Protein 4FR9 (pdb70)

InterPro domains:
  IPR021533 Putative beta-lactamase-inhibitor-like, PepSY-like [PF11396] (60-150)

Structure (mmCIF, N/CA/C/O backbone):
data_4FR9
#
_entry.id   4FR9
#
_cell.length_a   35.879
_cell.length_b   36.977
_cell.length_c   115.061
_cell.angle_alpha   90.000
_cell.angle_beta   90.000
_cell.angle_gamma   90.000
#
_symmetry.space_group_name_H-M   'P 21 21 21'
#
loop_
_entity.id
_entity.type
_entity.pdbx_description
1 polymer 'Uncharacterized protein'
2 water water
#
loop_
_atom_site.group_PDB
_atom_site.id
_atom_site.type_symbol
_atom_site.label_atom_id
_atom_site.label_alt_id
_atom_site.label_comp_id
_atom_site.label_asym_id
_atom_site.label_entity_id
_atom_site.label_seq_id
_atom_site.pdbx_PDB_ins_code
_atom_site.Cartn_x
_atom_site.Cartn_y
_atom_site.Cartn_z
_atom_site.occupancy
_atom_site.B_iso_or_equiv
_atom_site.auth_seq_id
_atom_site.auth_comp_id
_atom_site.auth_asym_id
_atom_site.auth_atom_id
_atom_site.pdbx_PDB_model_num
ATOM 1 N N . ASP A 1 4 ? 27.587 21.730 38.240 1.00 48.05 26 ASP A N 1
ATOM 2 C CA . ASP A 1 4 ? 27.267 21.273 39.638 1.00 44.85 26 ASP A CA 1
ATOM 3 C C . ASP A 1 4 ? 28.516 21.098 40.515 1.00 41.51 26 ASP A C 1
ATOM 4 O O . ASP A 1 4 ? 29.674 21.146 40.020 1.00 34.74 26 ASP A O 1
ATOM 6 N N . ASP A 1 5 ? 28.268 20.849 41.810 1.00 42.28 27 ASP A N 1
ATOM 7 C CA . ASP A 1 5 ? 29.355 20.585 42.774 1.00 40.94 27 ASP A CA 1
ATOM 8 C C . ASP A 1 5 ? 30.219 19.408 42.321 1.00 37.76 27 ASP A C 1
ATOM 9 O O . ASP A 1 5 ? 31.424 19.437 42.518 1.00 35.74 27 ASP A O 1
ATOM 11 N N . ASP A 1 6 ? 29.621 18.394 41.690 1.00 36.26 28 ASP A N 1
ATOM 12 C CA . ASP A 1 6 ? 30.375 17.201 41.279 1.00 34.06 28 ASP A CA 1
ATOM 13 C C . ASP A 1 6 ? 31.538 17.464 40.313 1.00 30.89 28 ASP A C 1
ATOM 14 O O . ASP A 1 6 ? 32.504 16.725 40.298 1.00 29.97 28 ASP A O 1
ATOM 19 N N . THR A 1 7 ? 31.464 18.515 39.502 1.00 27.63 29 THR A N 1
ATOM 20 C CA . THR A 1 7 ? 32.578 18.879 38.603 1.00 26.68 29 THR A CA 1
ATOM 21 C C . THR A 1 7 ? 33.268 20.166 39.078 1.00 24.16 29 THR A C 1
ATOM 22 O O . THR A 1 7 ? 34.104 20.733 38.386 1.00 26.06 29 THR A O 1
ATOM 26 N N . GLY A 1 8 ? 32.917 20.635 40.265 1.00 25.27 30 GLY A N 1
ATOM 27 C CA . GLY A 1 8 ? 33.511 21.860 40.801 1.00 26.05 30 GLY A CA 1
ATOM 28 C C . GLY A 1 8 ? 33.091 23.108 40.049 1.00 24.68 30 GLY A C 1
ATOM 29 O O . GLY A 1 8 ? 33.848 24.090 40.012 1.00 25.47 30 GLY A O 1
ATOM 30 N N . TYR A 1 9 ? 31.889 23.089 39.453 1.00 23.68 31 TYR A N 1
ATOM 31 C CA . TYR A 1 9 ? 31.391 24.238 38.700 1.00 23.34 31 TYR A CA 1
ATOM 32 C C . TYR A 1 9 ? 31.427 25.499 39.547 1.00 24.23 31 TYR A C 1
ATOM 33 O O . TYR A 1 9 ? 31.027 25.512 40.708 1.00 25.87 31 TYR A O 1
ATOM 42 N N . LEU A 1 10 ? 31.897 26.571 38.935 1.00 23.79 32 LEU A N 1
ATOM 43 C CA . LEU A 1 10 ? 31.856 27.907 39.533 1.00 25.12 32 LEU A CA 1
ATOM 44 C C . LEU A 1 10 ? 31.052 28.808 38.601 1.00 23.99 32 LEU A C 1
ATOM 45 O O . LEU A 1 10 ? 31.255 28.780 37.391 1.00 24.99 32 LEU A O 1
ATOM 50 N N . PRO A 1 11 ? 30.136 29.623 39.136 1.00 24.66 33 PRO A N 1
ATOM 51 C CA A PRO A 1 11 ? 29.393 30.543 38.262 0.50 24.58 33 PRO A CA 1
ATOM 52 C CA B PRO A 1 11 ? 29.398 30.544 38.257 0.50 24.56 33 PRO A CA 1
ATOM 53 C C . PRO A 1 11 ? 30.311 31.550 37.578 1.00 24.74 33 PRO A C 1
ATOM 54 O O . PRO A 1 11 ? 31.382 31.865 38.092 1.00 25.87 33 PRO A O 1
ATOM 61 N N . PRO A 1 12 ? 29.909 32.032 36.401 1.00 23.96 34 PRO A N 1
ATOM 62 C CA . PRO A 1 12 ? 30.744 32.985 35.711 1.00 24.62 34 PRO A CA 1
ATOM 63 C C . PRO A 1 12 ? 30.845 34.302 36.472 1.00 25.14 34 PRO A C 1
ATOM 64 O O . PRO A 1 12 ? 29.898 34.740 37.113 1.00 25.34 34 PRO A O 1
ATOM 68 N N . SER A 1 13 ? 31.980 34.939 36.305 1.00 24.72 35 SER A N 1
ATOM 69 C CA . SER A 1 13 ? 32.174 36.276 36.822 1.00 24.36 35 SER A CA 1
ATOM 70 C C . SER A 1 13 ? 31.089 37.218 36.300 1.00 24.98 35 SER A C 1
ATOM 71 O O . SER A 1 13 ? 30.509 37.006 35.226 1.00 23.50 35 SER A O 1
ATOM 74 N N . GLN A 1 14 ? 30.859 38.302 37.018 1.00 23.29 36 GLN A N 1
ATOM 75 C CA . GLN A 1 14 ? 29.913 39.295 36.583 1.00 22.54 36 GLN A CA 1
ATOM 76 C C . GLN A 1 14 ? 30.337 39.869 35.219 1.00 21.43 36 GLN A C 1
ATOM 77 O O . GLN A 1 14 ? 29.485 40.182 34.396 1.00 22.00 36 GLN A O 1
ATOM 83 N N . ALA A 1 15 ? 31.638 39.994 34.987 1.00 21.49 37 ALA A N 1
ATOM 84 C CA . ALA A 1 15 ? 32.132 40.516 33.718 1.00 20.57 37 ALA A CA 1
ATOM 85 C C . ALA A 1 15 ? 31.673 39.639 32.531 1.00 20.42 37 ALA A C 1
ATOM 86 O O . ALA A 1 15 ? 31.300 40.169 31.488 1.00 20.83 37 ALA A O 1
ATOM 88 N N . ILE A 1 16 ? 31.720 38.321 32.682 1.00 19.90 38 ILE A N 1
ATOM 89 C CA . ILE A 1 16 ? 31.239 37.443 31.648 1.00 19.48 38 ILE A CA 1
ATOM 90 C C . ILE A 1 16 ? 29.753 37.625 31.442 1.00 18.98 38 ILE A C 1
ATOM 91 O O . ILE A 1 16 ? 29.270 37.687 30.305 1.00 19.93 38 ILE A O 1
ATOM 96 N N . GLN A 1 17 ? 28.990 37.707 32.538 1.00 20.74 39 GLN A N 1
ATOM 97 C CA . GLN A 1 17 ? 27.555 37.918 32.453 1.00 20.41 39 GLN A CA 1
ATOM 98 C C . GLN A 1 17 ? 27.218 39.242 31.765 1.00 19.73 39 GLN A C 1
ATOM 99 O O . GLN A 1 17 ? 26.304 39.302 30.947 1.00 21.43 39 GLN A O 1
ATOM 105 N N . ASP A 1 18 ? 27.962 40.295 32.117 1.00 21.40 40 ASP A N 1
ATOM 106 C CA . ASP A 1 18 ? 27.774 41.602 31.494 1.00 20.96 40 ASP A CA 1
ATOM 107 C C . ASP A 1 18 ? 28.117 41.609 30.004 1.00 21.28 40 ASP A C 1
ATOM 108 O O . ASP A 1 18 ? 27.464 42.302 29.209 1.00 22.31 40 ASP A O 1
ATOM 113 N N . ALA A 1 19 ? 29.122 40.826 29.632 1.00 20.85 41 ALA A N 1
ATOM 114 C CA . ALA A 1 19 ? 29.517 40.708 28.241 1.00 20.42 41 ALA A CA 1
ATOM 115 C C . ALA A 1 19 ? 28.408 40.060 27.425 1.00 20.14 41 ALA A C 1
ATOM 116 O O . ALA A 1 19 ? 28.108 40.504 26.312 1.00 22.44 41 ALA A O 1
ATOM 118 N N . LEU A 1 20 ? 27.756 39.044 27.976 1.00 19.78 42 LEU A N 1
ATOM 119 C CA . LEU A 1 20 ? 26.600 38.445 27.310 1.00 19.87 42 LEU A CA 1
ATOM 120 C C . LEU A 1 20 ? 25.462 39.462 27.124 1.00 22.38 42 LEU A C 1
ATOM 121 O O . LEU A 1 20 ? 24.871 39.555 26.054 1.00 24.85 42 LEU A O 1
ATOM 139 N N . LEU A 1 23 ? 26.198 41.909 24.305 1.00 24.04 45 LEU A N 1
ATOM 140 C CA A LEU A 1 23 ? 26.171 41.273 23.001 0.50 23.36 45 LEU A CA 1
ATOM 141 C CA B LEU A 1 23 ? 26.162 41.357 22.967 0.50 23.87 45 LEU A CA 1
ATOM 142 C C . LEU A 1 23 ? 24.757 40.935 22.571 1.00 22.46 45 LEU A C 1
ATOM 143 O O . LEU A 1 23 ? 24.353 41.144 21.394 1.00 25.81 45 LEU A O 1
ATOM 152 N N . TYR A 1 24 ? 24.012 40.372 23.511 1.00 22.50 46 TYR A N 1
ATOM 153 C CA . TYR A 1 24 ? 22.675 39.890 23.301 1.00 23.41 46 TYR A CA 1
ATOM 154 C C . TYR A 1 24 ? 21.733 40.435 24.388 1.00 24.29 46 TYR A C 1
ATOM 155 O O . TYR A 1 24 ? 21.317 39.713 25.281 1.00 26.87 46 TYR A O 1
ATOM 164 N N . PRO A 1 25 ? 21.317 41.698 24.227 1.00 26.89 47 PRO A N 1
ATOM 165 C CA . PRO A 1 25 ? 20.421 42.308 25.229 1.00 29.81 47 PRO A CA 1
ATOM 166 C C . PRO A 1 25 ? 19.070 41.593 25.345 1.00 31.17 47 PRO A C 1
ATOM 167 O O . PRO A 1 25 ? 18.394 41.687 26.397 1.00 36.12 47 PRO A O 1
ATOM 171 N N . ASN A 1 26 ? 18.613 40.924 24.299 1.00 33.42 48 ASN A N 1
ATOM 172 C CA A 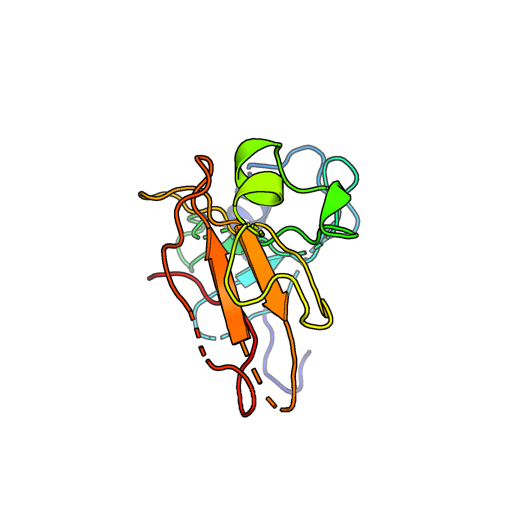ASN A 1 26 ? 17.330 40.229 24.329 0.50 36.27 48 ASN A CA 1
ATOM 173 C CA B ASN A 1 26 ? 17.318 40.247 24.402 0.50 36.89 48 ASN A CA 1
ATOM 174 C C . ASN A 1 26 ? 17.408 38.797 24.908 1.00 36.46 48 ASN A C 1
ATOM 175 O O . ASN A 1 26 ? 16.400 38.106 25.010 1.00 37.63 48 ASN A O 1
ATOM 184 N N . ALA A 1 27 ? 18.613 38.334 25.269 1.00 33.44 49 ALA A N 1
ATOM 185 C CA . ALA A 1 27 ? 18.777 36.961 25.766 1.00 31.22 49 ALA A CA 1
ATOM 186 C C . ALA A 1 27 ? 18.000 36.710 27.048 1.00 31.50 49 ALA A C 1
ATOM 187 O O . 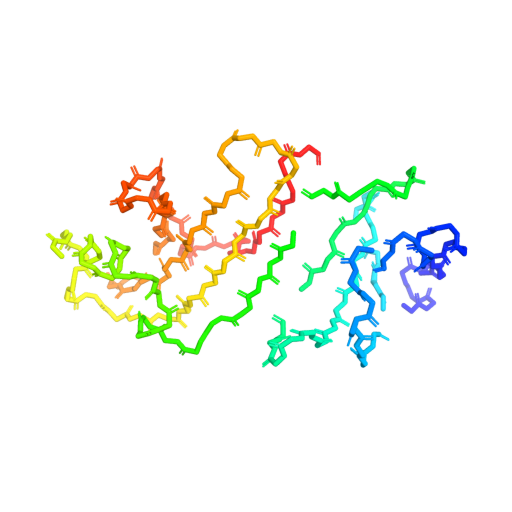ALA A 1 27 ? 18.078 37.497 28.013 1.00 34.17 49 ALA A O 1
ATOM 189 N N . THR A 1 28 ? 17.262 35.611 27.032 1.00 30.32 50 TH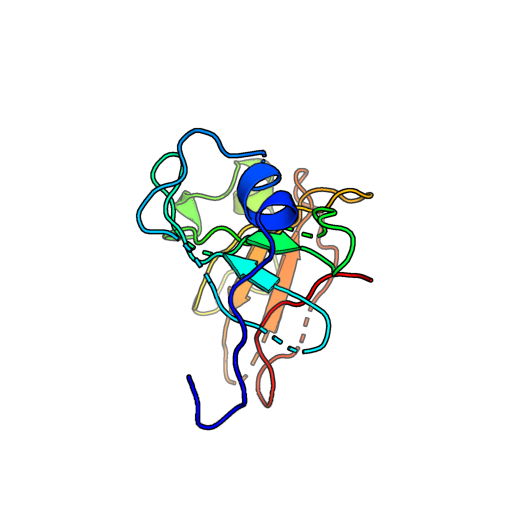R A N 1
ATOM 190 C CA . THR A 1 28 ? 16.488 35.143 28.174 1.00 32.62 50 THR A CA 1
ATOM 191 C C . THR A 1 28 ? 16.732 33.643 28.402 1.00 30.73 50 THR A C 1
ATOM 192 O O . THR A 1 28 ? 17.423 32.972 27.593 1.00 31.08 50 THR A O 1
ATOM 196 N N . ALA A 1 29 ? 16.174 33.107 29.484 1.00 30.15 51 ALA A N 1
ATOM 197 C CA . ALA A 1 29 ? 16.328 31.714 29.869 1.00 29.14 51 ALA A CA 1
ATOM 198 C C . ALA A 1 29 ? 17.800 31.305 29.946 1.00 28.36 51 ALA A C 1
ATOM 199 O O . ALA A 1 29 ? 18.184 30.186 29.577 1.00 30.30 51 ALA A O 1
ATOM 201 N N . ILE A 1 30 ? 18.619 32.206 30.480 1.00 27.01 52 ILE A N 1
ATOM 202 C CA . ILE A 1 30 ? 20.062 32.003 30.471 1.00 26.18 52 ILE A CA 1
ATOM 203 C C . ILE A 1 30 ? 20.499 30.986 31.504 1.00 27.44 52 ILE A C 1
ATOM 204 O O . ILE A 1 30 ? 20.178 31.126 32.710 1.00 30.13 52 ILE A O 1
ATOM 215 N N . TRP A 1 32 ? 24.234 28.869 32.461 1.00 22.26 54 TRP A N 1
ATOM 216 C CA . TRP A 1 32 ? 25.650 28.826 32.242 1.00 21.43 54 TRP A CA 1
ATOM 217 C C . TRP A 1 32 ? 26.254 27.472 32.556 1.00 21.26 54 TRP A C 1
ATOM 218 O O . TRP A 1 32 ? 25.800 26.756 33.460 1.00 24.04 54 TRP A O 1
ATOM 229 N N . GLU A 1 33 ? 27.297 27.130 31.809 1.00 20.75 55 GLU A N 1
ATOM 230 C CA A GLU A 1 33 ? 28.065 25.940 32.075 0.50 21.41 55 GLU A CA 1
ATOM 231 C CA B GLU A 1 33 ? 28.056 25.882 31.911 0.50 23.05 55 GLU A CA 1
ATOM 232 C C . GLU A 1 33 ? 29.516 26.232 31.742 1.00 18.87 55 GL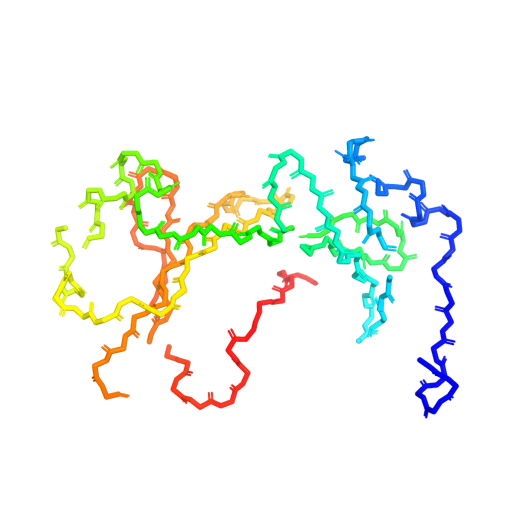U A C 1
ATOM 233 O O . GLU A 1 33 ? 29.818 27.106 30.920 1.00 21.88 55 GLU A O 1
ATOM 244 N N . GLN A 1 34 ? 30.436 25.525 32.388 1.00 19.72 56 GLN A N 1
ATOM 245 C CA . GLN A 1 34 ? 31.845 25.517 32.039 1.00 18.74 56 GLN A CA 1
ATOM 246 C C . GLN A 1 34 ? 32.120 24.368 31.097 1.00 18.40 56 GLN A C 1
ATOM 247 O O . GLN A 1 34 ? 31.584 23.258 31.268 1.00 20.13 56 GLN A O 1
ATOM 264 N N . GLY A 1 36 ? 35.824 23.113 29.440 1.00 19.34 58 GLY A N 1
ATOM 265 C CA . GLY A 1 36 ? 37.230 23.404 29.256 1.00 20.10 58 GLY A CA 1
ATOM 266 C C . GLY A 1 36 ? 37.545 24.770 29.834 1.00 19.29 58 GLY A C 1
ATOM 267 O O . GLY A 1 36 ? 37.122 25.110 30.935 1.00 19.80 58 GLY A O 1
ATOM 268 N N . VAL A 1 37 ? 38.225 25.578 29.048 1.00 18.22 59 VAL A N 1
ATOM 269 C CA . VAL A 1 37 ? 38.578 26.921 29.437 1.00 18.65 59 VAL A CA 1
ATOM 270 C C . VAL A 1 37 ? 37.495 27.976 29.162 1.00 18.73 59 VAL A C 1
ATOM 271 O O . VAL A 1 37 ? 37.728 29.161 29.364 1.00 19.88 59 VAL A O 1
ATOM 275 N N . TYR A 1 38 ? 36.330 27.546 28.712 1.00 17.16 60 TYR A N 1
ATOM 276 C CA . TYR A 1 38 ? 35.240 28.437 28.304 1.00 17.03 60 TYR A CA 1
ATOM 277 C C . TYR A 1 38 ? 34.058 28.449 29.297 1.00 16.60 60 TYR A C 1
ATOM 278 O O . TYR A 1 38 ? 33.875 27.508 30.080 1.00 18.46 60 TYR A O 1
ATOM 287 N N . TYR A 1 39 ? 33.263 29.510 29.225 1.00 17.54 61 TYR A N 1
ATOM 288 C CA . TYR A 1 39 ? 31.938 29.563 29.775 1.00 18.92 61 TYR A CA 1
ATOM 289 C C . TYR A 1 39 ? 30.971 29.648 28.617 1.00 17.27 61 TYR A C 1
ATOM 290 O O . TYR A 1 39 ? 31.223 30.383 27.642 1.00 19.49 61 TYR A O 1
ATOM 299 N N . VAL A 1 40 ? 29.879 28.907 28.700 1.00 18.10 62 VAL A N 1
ATOM 300 C CA . VAL A 1 40 ? 28.898 28.842 27.654 1.00 18.21 62 VAL A CA 1
ATOM 301 C C . VAL A 1 40 ? 27.546 29.183 28.234 1.00 17.84 62 VAL A C 1
ATOM 302 O O . VAL A 1 40 ? 27.105 28.563 29.221 1.00 20.32 62 VAL A O 1
ATOM 306 N N . ALA A 1 41 ? 26.879 30.171 27.646 1.00 18.60 63 ALA A N 1
ATOM 307 C CA . ALA A 1 41 ? 25.511 30.536 28.005 1.00 19.35 63 ALA A CA 1
ATOM 308 C C . ALA A 1 41 ? 24.535 29.879 27.022 1.00 19.37 63 ALA A C 1
ATOM 309 O O . ALA A 1 41 ? 24.567 30.141 25.824 1.00 20.92 63 ALA A O 1
ATOM 311 N N . ASP A 1 42 ? 23.691 28.997 27.528 1.00 21.30 64 ASP A N 1
ATOM 312 C CA . ASP A 1 42 ? 22.590 28.415 26.798 1.00 22.77 64 ASP A CA 1
ATOM 313 C C . ASP A 1 42 ? 21.404 29.346 27.037 1.00 23.73 64 ASP A C 1
ATOM 314 O O . ASP A 1 42 ? 21.011 29.573 28.195 1.00 26.58 64 ASP A O 1
ATOM 319 N N . CYS A 1 43 ? 20.850 29.921 25.992 1.00 23.07 65 CYS A N 1
ATOM 320 C CA . CYS A 1 43 ? 19.827 30.925 26.118 1.00 24.50 65 CYS A CA 1
ATOM 321 C C . CYS A 1 43 ? 18.900 30.948 24.910 1.00 25.91 65 CYS A C 1
ATOM 322 O O . CYS A 1 43 ? 19.112 30.199 23.951 1.00 25.98 65 CYS A O 1
ATOM 325 N N . GLN A 1 44 ? 17.872 31.789 24.980 1.00 26.82 66 GLN A N 1
ATOM 326 C CA . GLN A 1 44 ? 17.007 32.124 23.843 1.00 29.47 66 GLN A CA 1
ATOM 327 C C . GLN A 1 44 ? 17.243 33.580 23.561 1.00 29.39 66 GLN A C 1
ATOM 328 O O . GLN A 1 44 ? 17.365 34.390 24.484 1.00 31.48 66 GLN A O 1
ATOM 331 N N . ALA A 1 45 ? 17.305 33.930 22.284 1.00 29.01 67 ALA A N 1
ATOM 332 C CA . ALA A 1 45 ? 17.451 35.311 21.881 1.00 33.09 67 ALA A CA 1
ATOM 333 C C . ALA A 1 45 ? 16.954 35.447 20.455 1.00 36.24 67 ALA A C 1
ATOM 334 O O . ALA A 1 45 ? 17.228 34.585 19.602 1.00 34.48 67 ALA A O 1
ATOM 336 N N . ASP A 1 46 ? 16.157 36.488 20.234 1.00 41.97 68 ASP A N 1
ATOM 337 C CA . ASP A 1 46 ? 15.649 36.856 18.922 1.00 44.55 68 ASP A CA 1
ATOM 338 C C . ASP A 1 46 ? 14.868 35.697 18.293 1.00 43.27 68 ASP A C 1
ATOM 339 O O . ASP A 1 46 ? 14.923 35.477 17.076 1.00 47.26 68 ASP A O 1
ATOM 344 N N . GLY A 1 47 ? 14.145 34.962 19.143 1.00 40.22 69 GLY A N 1
ATOM 345 C CA . GLY A 1 47 ? 13.305 33.848 18.738 1.00 40.05 69 GLY A CA 1
ATOM 346 C C . GLY A 1 47 ? 14.000 32.511 18.543 1.00 38.23 69 GLY A C 1
ATOM 347 O O . GLY A 1 47 ? 13.363 31.524 18.174 1.00 40.44 69 GLY A O 1
ATOM 348 N N . ARG A 1 48 ? 15.302 32.455 18.831 1.00 34.07 70 ARG A N 1
ATOM 349 C CA . ARG A 1 48 ? 16.078 31.244 18.564 1.00 29.88 70 ARG A CA 1
ATOM 350 C C . ARG A 1 48 ? 16.860 30.749 19.784 1.00 26.24 70 ARG A C 1
ATOM 351 O O . ARG A 1 48 ? 17.303 31.552 20.619 1.00 28.01 70 ARG A O 1
ATOM 359 N N . GLU A 1 49 ? 17.034 29.436 19.862 1.00 24.29 71 GLU A N 1
ATOM 360 C CA . GLU A 1 49 ? 17.913 28.800 20.845 1.00 23.49 71 GLU A CA 1
ATOM 361 C C . GLU A 1 49 ? 19.373 29.034 20.448 1.00 21.19 71 GLU A C 1
ATOM 362 O O . GLU A 1 49 ? 19.772 28.737 19.323 1.00 21.76 71 GLU A O 1
ATOM 379 N N . GLU A 1 51 ? 23.744 29.044 21.935 1.00 17.96 73 GLU A N 1
ATOM 380 C CA . GLU A 1 51 ? 24.833 28.754 22.852 1.00 18.14 73 GLU A CA 1
ATOM 381 C C . GLU A 1 51 ? 25.918 29.777 22.550 1.00 17.20 73 GLU A C 1
ATOM 382 O O . GLU A 1 51 ? 26.411 29.878 21.419 1.00 18.01 73 GLU A O 1
ATOM 388 N N . VAL A 1 52 ? 26.273 30.566 23.560 1.00 17.15 74 VAL A N 1
ATOM 389 C CA . VAL A 1 52 ? 27.164 31.704 23.423 1.00 16.53 74 VAL A CA 1
ATOM 390 C C . VAL A 1 52 ? 28.421 31.468 24.247 1.00 16.28 74 VAL A C 1
ATOM 391 O O . VAL A 1 52 ? 28.334 31.264 25.467 1.00 17.54 74 VAL A O 1
ATOM 395 N N . TRP A 1 53 ? 29.574 31.472 23.594 1.00 16.08 75 TRP A N 1
ATOM 396 C CA . TRP A 1 53 ? 30.834 31.045 24.193 1.00 15.89 75 TRP A CA 1
ATOM 397 C C . TRP A 1 53 ? 31.741 32.236 24.508 1.00 15.84 75 TRP A C 1
ATOM 398 O O . TRP A 1 53 ? 31.960 33.095 23.660 1.00 16.35 75 TRP A O 1
ATOM 409 N N . PHE A 1 54 ? 32.320 32.213 25.710 1.00 16.44 76 PHE A N 1
ATOM 410 C CA . PHE A 1 54 ? 33.251 33.218 26.208 1.00 17.19 76 PHE A CA 1
ATOM 411 C C . PHE A 1 54 ? 34.480 32.566 26.760 1.00 17.16 76 PHE A C 1
ATOM 412 O O . PHE A 1 54 ? 34.417 31.478 27.326 1.00 18.33 76 PHE A O 1
ATOM 420 N N . ASP A 1 55 ? 35.603 33.269 26.640 1.00 17.62 77 ASP A N 1
ATOM 421 C CA . ASP A 1 55 ? 36.800 32.870 27.353 1.00 18.17 77 ASP A CA 1
ATOM 422 C C . ASP A 1 55 ? 36.874 33.501 28.736 1.00 18.24 77 ASP A C 1
ATOM 423 O O . ASP A 1 55 ? 35.963 34.251 29.142 1.00 19.29 77 ASP A O 1
ATOM 428 N N . ALA A 1 56 ? 37.951 33.188 29.455 1.00 20.28 78 ALA A N 1
ATOM 429 C CA . ALA A 1 56 ? 38.108 33.668 30.811 1.00 21.76 78 ALA A CA 1
ATOM 430 C C . ALA A 1 56 ? 38.305 35.168 30.908 1.00 22.12 78 ALA A C 1
ATOM 431 O O . ALA A 1 56 ? 38.149 35.758 31.999 1.00 24.97 78 ALA A O 1
ATOM 433 N N . ASN A 1 57 ? 38.661 35.804 29.806 1.00 20.75 79 ASN A N 1
ATOM 434 C CA . ASN A 1 57 ? 38.775 37.267 29.746 1.00 19.61 79 ASN A CA 1
ATOM 435 C C . ASN A 1 57 ? 37.423 37.925 29.397 1.00 18.43 79 ASN A C 1
ATOM 436 O O . ASN A 1 57 ? 37.386 39.102 29.077 1.00 18.61 79 ASN A O 1
ATOM 441 N N . ALA A 1 58 ? 36.320 37.158 29.395 1.00 17.91 80 ALA A N 1
ATOM 442 C CA . ALA A 1 58 ? 34.984 37.652 29.073 1.00 17.90 80 ALA A CA 1
ATOM 443 C C . ALA A 1 58 ? 34.899 38.114 27.616 1.00 17.31 80 ALA A C 1
ATOM 444 O O . ALA A 1 58 ? 34.039 38.904 27.292 1.00 18.39 80 ALA A O 1
ATOM 446 N N . ASN A 1 59 ? 35.705 37.514 26.738 1.00 16.95 81 ASN A N 1
ATOM 447 C CA . ASN A 1 59 ? 35.669 37.821 25.328 1.00 17.36 81 ASN A CA 1
ATOM 448 C C . ASN A 1 59 ? 34.865 36.776 24.578 1.00 16.46 81 ASN A C 1
ATOM 449 O O . ASN A 1 59 ? 35.020 35.588 24.796 1.00 17.51 81 ASN A O 1
ATOM 454 N N . TRP A 1 60 ? 34.001 37.267 23.718 1.00 16.86 82 TRP A N 1
ATOM 455 C CA . TRP A 1 60 ? 33.100 36.439 22.935 1.00 16.23 82 TRP A CA 1
ATOM 456 C C . TRP A 1 60 ? 33.873 35.704 21.851 1.00 16.01 82 TRP A C 1
ATOM 457 O O . TRP A 1 60 ? 34.633 36.325 21.086 1.00 17.32 82 TRP A O 1
ATOM 468 N N . LEU A 1 61 ? 33.665 34.378 21.760 1.00 15.51 83 LEU A N 1
ATOM 469 C CA . LEU A 1 61 ? 34.358 33.584 20.785 1.00 15.05 83 LEU A CA 1
ATOM 470 C C . LEU A 1 61 ? 33.463 32.908 19.753 1.00 15.32 83 LEU A C 1
ATOM 471 O O . LEU A 1 61 ? 33.958 32.563 18.682 1.00 16.06 83 LEU A O 1
ATOM 484 N N . THR A 1 63 ? 28.961 32.018 18.680 1.00 15.42 85 THR A N 1
ATOM 485 C CA . THR A 1 63 ? 27.566 31.724 18.961 1.00 15.71 85 THR A CA 1
ATOM 486 C C . THR A 1 63 ? 27.102 30.638 18.016 1.00 15.65 85 THR A C 1
ATOM 487 O O . THR A 1 63 ? 27.278 30.785 16.795 1.00 16.45 85 THR A O 1
ATOM 491 N N . GLU A 1 64 ? 26.457 29.612 18.546 1.00 16.26 86 GLU A N 1
ATOM 492 C CA . GLU A 1 64 ? 25.745 28.627 17.757 1.00 16.08 86 GLU A CA 1
ATOM 493 C C . GLU A 1 64 ? 24.253 28.855 17.930 1.00 16.85 86 GLU A C 1
ATOM 494 O O . GLU A 1 64 ? 23.762 28.890 19.059 1.00 19.31 86 GLU A O 1
ATOM 500 N N . THR A 1 65 ? 23.550 29.003 16.798 1.00 16.99 87 THR A N 1
ATOM 501 C CA . THR A 1 65 ? 22.105 29.200 16.780 1.00 17.73 87 THR A CA 1
ATOM 502 C C . THR A 1 65 ? 21.438 28.005 16.133 1.00 17.75 87 THR A C 1
ATOM 503 O O . THR A 1 65 ? 21.801 27.622 15.013 1.00 18.76 87 THR A O 1
ATOM 507 N N . GLU A 1 66 ? 20.449 27.433 16.803 1.00 18.53 88 GLU A N 1
ATOM 508 C CA A GLU A 1 66 ? 19.697 26.345 16.238 0.50 19.28 88 GLU A CA 1
ATOM 509 C CA B GLU A 1 66 ? 19.656 26.342 16.241 0.50 19.88 88 GLU A CA 1
ATOM 510 C C . GLU A 1 66 ? 18.665 26.858 15.212 1.00 20.26 88 GLU A C 1
ATOM 511 O O . GLU A 1 66 ? 17.925 27.790 15.489 1.00 22.02 88 GLU A O 1
ATOM 522 N N . LEU A 1 67 ? 18.669 26.260 14.021 1.00 19.46 89 LEU A N 1
ATOM 523 C CA . LEU A 1 67 ? 17.672 26.554 12.987 1.00 21.46 89 LEU A CA 1
ATOM 524 C C . LEU A 1 67 ? 16.746 25.326 12.866 1.00 24.09 89 LEU A C 1
ATOM 525 O O . LEU A 1 67 ? 17.082 24.229 13.247 1.00 28.06 89 LEU A O 1
ATOM 530 N N . ASN A 1 68 ? 15.541 25.525 12.380 1.00 28.94 90 ASN A N 1
ATOM 531 C CA . ASN A 1 68 ? 14.533 24.410 12.478 1.00 31.44 90 ASN A CA 1
ATOM 532 C C . ASN A 1 68 ? 14.691 23.414 11.294 1.00 27.84 90 ASN A C 1
ATOM 533 O O . ASN A 1 68 ? 14.390 22.213 11.380 1.00 29.88 90 ASN A O 1
ATOM 538 N N . SER A 1 69 ? 15.241 23.904 10.189 1.00 24.99 91 SER A N 1
ATOM 539 C CA . SER A 1 69 ? 15.182 23.165 8.920 1.00 21.73 91 SER A CA 1
ATOM 540 C C . SER A 1 69 ? 16.001 23.915 7.899 1.00 18.92 91 SER A C 1
ATOM 541 O O . SER A 1 69 ? 16.355 25.073 8.109 1.00 18.30 91 SER A O 1
ATOM 544 N N . ILE A 1 70 ? 16.245 23.257 6.772 1.00 18.25 92 ILE A N 1
ATOM 545 C CA . ILE A 1 70 ? 16.921 23.925 5.658 1.00 18.00 92 ILE A CA 1
ATOM 546 C C . ILE A 1 70 ? 16.161 25.140 5.150 1.00 16.59 92 ILE A C 1
ATOM 547 O O . ILE A 1 70 ? 16.766 26.019 4.540 1.00 16.85 92 ILE A O 1
ATOM 552 N N . ASN A 1 71 ? 14.835 25.207 5.363 1.00 16.78 93 ASN A N 1
ATOM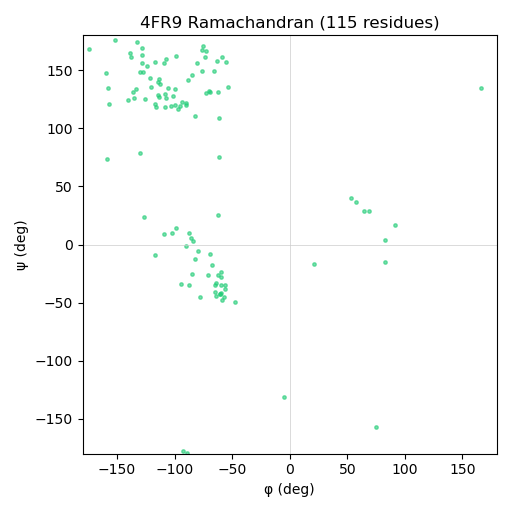 553 C CA . ASN A 1 71 ? 14.114 26.369 4.923 1.00 17.69 93 ASN A CA 1
ATOM 554 C C . ASN A 1 71 ? 14.427 27.620 5.712 1.00 17.95 93 ASN A C 1
ATOM 555 O O . ASN A 1 71 ? 14.027 28.700 5.339 1.00 19.61 93 ASN A O 1
ATOM 560 N N . ASN A 1 72 ? 15.177 27.492 6.809 1.00 17.48 94 ASN A N 1
ATOM 561 C CA . ASN A 1 72 ? 15.648 28.662 7.544 1.00 18.99 94 ASN A CA 1
ATOM 562 C C . ASN A 1 72 ? 16.998 29.170 7.067 1.00 17.82 94 ASN A C 1
ATOM 563 O O . ASN A 1 72 ? 17.498 30.147 7.603 1.00 20.70 94 ASN A O 1
ATOM 568 N N . LEU A 1 73 ? 17.597 28.497 6.084 1.00 16.87 95 LEU A N 1
ATOM 569 C CA . LEU A 1 73 ? 18.859 28.952 5.502 1.00 17.00 95 LEU A CA 1
ATOM 570 C C . LEU A 1 73 ? 18.590 30.119 4.573 1.00 16.56 95 LEU A C 1
ATOM 571 O O . LEU A 1 73 ? 17.533 30.174 3.930 1.00 18.37 95 LEU A O 1
ATOM 576 N N . PRO A 1 74 ? 19.558 31.039 4.438 1.00 17.12 96 PRO A N 1
ATOM 577 C CA . PRO A 1 74 ? 19.406 32.119 3.450 1.00 17.95 96 PRO A CA 1
ATOM 578 C C . PRO A 1 74 ? 19.346 31.532 2.037 1.00 16.34 96 PRO A C 1
ATOM 579 O O . PRO A 1 74 ? 19.876 30.436 1.785 1.00 15.90 96 PRO A O 1
ATOM 583 N N . PRO A 1 75 ? 18.768 32.276 1.101 1.00 15.44 97 PRO A N 1
ATOM 584 C CA . PRO A 1 75 ? 18.608 31.786 -0.264 1.00 15.83 97 PRO A CA 1
ATOM 585 C C . PRO A 1 75 ? 19.868 31.159 -0.903 1.00 15.27 97 PRO A C 1
ATOM 586 O O . PRO A 1 75 ? 19.800 30.087 -1.474 1.00 15.26 97 PRO A O 1
ATOM 590 N N . ALA A 1 76 ? 21.006 31.854 -0.819 1.00 15.63 98 ALA A N 1
ATOM 591 C CA . ALA A 1 76 ? 22.196 31.333 -1.479 1.00 15.70 98 ALA A CA 1
ATOM 592 C C . ALA A 1 76 ? 22.638 30.009 -0.880 1.00 14.54 98 ALA A C 1
ATOM 593 O O . ALA A 1 76 ? 23.233 29.165 -1.567 1.00 15.64 98 ALA A O 1
ATOM 595 N N . VAL A 1 77 ? 22.423 29.836 0.420 1.00 15.43 99 VAL A N 1
ATOM 596 C CA . VAL A 1 77 ? 22.855 28.638 1.133 1.00 15.12 99 VAL A CA 1
ATOM 597 C C . VAL A 1 77 ? 21.900 27.490 0.847 1.00 14.37 99 VAL A C 1
ATOM 598 O O . VAL A 1 77 ? 22.324 26.369 0.590 1.00 15.16 99 VAL A O 1
ATOM 602 N N . LEU A 1 78 ? 20.588 27.759 0.910 1.00 14.69 100 LEU A N 1
ATOM 603 C CA . LEU A 1 78 ? 19.620 26.714 0.555 1.00 14.70 100 LEU A CA 1
ATOM 604 C C . LEU A 1 78 ? 19.873 26.220 -0.873 1.00 14.30 100 LEU A C 1
ATOM 605 O O . LEU A 1 78 ? 19.878 25.021 -1.119 1.00 15.32 100 LEU A O 1
ATOM 610 N N . THR A 1 79 ? 20.086 27.153 -1.798 1.00 14.61 101 THR A N 1
ATOM 611 C CA . THR A 1 79 ? 20.364 26.797 -3.184 1.00 15.93 101 THR A CA 1
ATOM 612 C C . THR A 1 79 ? 21.613 25.919 -3.266 1.00 16.06 101 THR A C 1
ATOM 613 O O . THR A 1 79 ? 21.585 24.880 -3.917 1.00 16.48 101 THR A O 1
ATOM 617 N N . ALA A 1 80 ? 22.677 26.328 -2.589 1.00 15.50 102 ALA A N 1
ATOM 618 C CA . ALA A 1 80 ? 23.917 25.550 -2.632 1.00 15.92 102 ALA A CA 1
ATOM 619 C C . ALA A 1 80 ? 23.701 24.139 -2.098 1.00 15.64 102 ALA A C 1
ATOM 620 O O . ALA A 1 80 ? 24.210 23.158 -2.634 1.00 17.02 102 ALA A O 1
ATOM 622 N N . PHE A 1 81 ? 22.956 24.003 -1.006 1.00 15.08 103 PHE A N 1
ATOM 623 C CA . PHE A 1 81 ? 22.706 22.670 -0.454 1.00 15.33 103 PHE A CA 1
ATOM 624 C C . PHE A 1 81 ? 21.936 21.833 -1.464 1.00 15.70 103 PHE A C 1
ATOM 625 O O . PHE A 1 81 ? 22.267 20.671 -1.713 1.00 16.67 103 PHE A O 1
ATOM 646 N N . GLU A 1 83 ? 21.792 22.042 -4.632 1.00 18.41 105 GLU A N 1
ATOM 647 C CA . GLU A 1 83 ? 22.635 21.741 -5.806 1.00 19.66 105 GLU A CA 1
ATOM 648 C C . GLU A 1 83 ? 23.722 20.706 -5.490 1.00 21.81 105 GLU A C 1
ATOM 649 O O . GLU A 1 83 ? 24.372 20.197 -6.415 1.00 26.43 105 GLU A O 1
ATOM 655 N N . SER A 1 84 ? 24.002 20.469 -4.218 1.00 20.20 106 SER A N 1
ATOM 656 C CA . SER A 1 84 ? 25.161 19.684 -3.789 1.00 21.45 106 SER A CA 1
ATOM 657 C C . SER A 1 84 ? 24.950 18.200 -3.983 1.00 21.79 106 SER A C 1
ATOM 658 O O . SER A 1 84 ? 23.834 17.718 -4.176 1.00 22.48 106 SER A O 1
ATOM 661 N N . SER A 1 85 ? 26.060 17.453 -3.863 1.00 25.42 107 SER A N 1
ATOM 662 C CA A SER A 1 85 ? 26.086 15.992 -3.903 0.50 26.24 107 SER A CA 1
ATOM 663 C CA B SER A 1 85 ? 25.946 16.005 -3.987 0.50 25.94 107 SER A CA 1
ATOM 664 C C . SER A 1 85 ? 25.311 15.356 -2.755 1.00 25.58 107 SER A C 1
ATOM 665 O O . SER A 1 85 ? 25.048 14.154 -2.762 1.00 28.56 107 SER A O 1
ATOM 670 N N . TYR A 1 86 ? 24.986 16.156 -1.729 1.00 22.08 108 TYR A N 1
ATOM 671 C CA . TYR A 1 86 ? 24.320 15.673 -0.528 1.00 21.30 108 TYR A CA 1
ATOM 672 C C . TYR A 1 86 ? 22.814 16.005 -0.501 1.00 20.98 108 TYR A C 1
ATOM 673 O O . TYR A 1 86 ? 22.117 15.797 0.492 1.00 20.84 108 TYR A O 1
ATOM 682 N N . ASN A 1 87 ? 22.296 16.484 -1.628 1.00 21.98 109 ASN A N 1
ATOM 683 C CA A ASN A 1 87 ? 20.948 17.032 -1.675 0.50 22.40 109 ASN A CA 1
ATOM 684 C CA B ASN A 1 87 ? 20.955 17.026 -1.689 0.50 21.49 109 ASN A CA 1
ATOM 685 C C . ASN A 1 87 ? 19.856 16.007 -1.384 1.00 23.77 109 ASN A C 1
ATOM 686 O O . ASN A 1 87 ? 18.772 16.388 -0.953 1.00 26.00 109 ASN A O 1
ATOM 695 N N . ASN A 1 88 ? 20.194 14.722 -1.585 1.00 24.16 110 ASN A N 1
ATOM 696 C CA A ASN A 1 88 ? 19.385 13.521 -1.378 0.50 27.26 110 ASN A CA 1
ATOM 697 C CA B ASN A 1 88 ? 19.202 13.675 -1.255 0.50 25.45 110 ASN A CA 1
ATOM 698 C C . ASN A 1 88 ? 19.479 12.904 0.027 1.00 26.06 110 ASN A C 1
ATOM 699 O O . ASN A 1 88 ? 18.772 11.939 0.359 1.00 30.49 110 ASN A O 1
ATOM 708 N N . TRP A 1 89 ? 20.408 13.408 0.840 1.00 24.87 111 TRP A N 1
ATOM 709 C CA . TRP A 1 89 ? 20.662 12.835 2.140 1.00 24.33 111 TRP A CA 1
ATOM 710 C C . TRP A 1 89 ? 19.631 13.316 3.150 1.00 24.59 111 TRP A C 1
ATOM 711 O O . TRP A 1 89 ? 19.056 14.391 3.017 1.00 27.92 111 TRP A O 1
ATOM 722 N N . VAL A 1 90 ? 19.421 12.545 4.203 1.00 25.49 112 VAL A N 1
ATOM 723 C CA . VAL A 1 90 ? 18.566 12.950 5.279 1.00 25.78 112 VAL A CA 1
ATOM 724 C C . VAL A 1 90 ? 19.244 14.092 6.072 1.00 23.22 112 VAL A C 1
ATOM 725 O O . VAL A 1 90 ? 20.383 13.971 6.472 1.00 24.43 112 VAL A O 1
ATOM 729 N N . VAL A 1 91 ? 18.490 15.147 6.333 1.00 22.21 113 VAL A N 1
ATOM 730 C CA . VAL A 1 91 ? 18.979 16.254 7.146 1.00 21.40 113 VAL A CA 1
ATOM 731 C C . VAL A 1 91 ? 18.643 15.988 8.608 1.00 22.24 113 VAL A C 1
ATOM 732 O O . VAL A 1 91 ? 17.456 15.844 8.993 1.00 25.90 113 VAL A O 1
ATOM 736 N N . ASP A 1 92 ? 19.690 15.957 9.426 1.00 21.02 114 ASP A N 1
ATOM 737 C CA . ASP A 1 92 ? 19.570 15.767 10.851 1.00 22.97 114 ASP A CA 1
ATOM 738 C C . ASP A 1 92 ? 19.525 17.040 11.673 1.00 23.29 114 ASP A C 1
ATOM 739 O O . ASP A 1 92 ? 18.893 17.073 12.723 1.00 25.44 114 ASP A O 1
ATOM 744 N N . ASP A 1 93 ? 20.240 18.083 11.253 1.00 20.79 115 ASP A N 1
ATOM 745 C CA A ASP A 1 93 ? 20.207 19.345 11.966 0.50 21.03 115 ASP A CA 1
ATOM 746 C CA B ASP A 1 93 ? 20.406 19.292 12.054 0.50 19.67 115 ASP A CA 1
ATOM 747 C C . ASP A 1 93 ? 20.741 20.447 11.079 1.00 17.67 115 ASP A C 1
ATOM 748 O O . ASP A 1 93 ? 21.398 20.204 10.064 1.00 18.42 115 ASP A O 1
ATOM 757 N N . VAL A 1 94 ? 20.386 21.663 11.460 1.00 17.67 116 VAL A N 1
ATOM 758 C CA . VAL A 1 94 ? 20.793 22.880 10.777 1.00 16.50 116 VAL A CA 1
ATOM 759 C C . VAL A 1 94 ? 21.097 23.930 11.825 1.00 16.33 116 VAL A C 1
ATOM 760 O O . VAL A 1 94 ? 20.233 24.212 12.655 1.00 18.00 116 VAL A O 1
ATOM 764 N N . VAL A 1 95 ? 22.296 24.496 11.795 1.00 15.95 117 VAL A N 1
ATOM 765 C CA . VAL A 1 95 ? 22.691 25.528 12.755 1.00 16.47 117 VAL A CA 1
ATOM 766 C C . VAL A 1 95 ? 23.456 26.627 12.049 1.00 15.83 117 VAL A C 1
ATOM 767 O O . VAL A 1 95 ? 23.963 26.436 10.940 1.00 16.67 117 VAL A O 1
ATOM 771 N N . ILE A 1 96 ? 23.597 27.753 12.733 1.00 15.94 118 ILE A N 1
ATOM 772 C CA A ILE A 1 96 ? 24.481 28.838 12.356 0.50 14.48 118 ILE A CA 1
ATOM 773 C CA B ILE A 1 96 ? 24.494 28.803 12.315 0.50 16.86 118 ILE A CA 1
ATOM 774 C C . ILE A 1 96 ? 25.601 28.945 13.381 1.00 15.83 118 ILE A C 1
ATOM 775 O O . ILE A 1 96 ? 25.327 28.876 14.587 1.00 17.89 118 ILE A O 1
ATOM 784 N N . LEU A 1 97 ? 26.851 29.085 12.929 1.00 14.95 119 LEU A N 1
ATOM 785 C CA . LEU A 1 97 ? 27.992 29.397 13.765 1.00 15.01 119 LEU A CA 1
ATOM 786 C C . LEU A 1 97 ? 28.493 30.762 13.390 1.00 15.25 119 LEU A C 1
ATOM 787 O O . LEU A 1 97 ? 28.734 31.043 12.225 1.00 16.15 119 LEU A O 1
ATOM 792 N N . GLU A 1 98 ? 28.623 31.643 14.389 1.00 15.55 120 GLU A N 1
ATOM 793 C CA . GLU A 1 98 ? 29.133 32.968 14.198 1.00 15.67 120 GLU A CA 1
ATOM 794 C C . GLU A 1 98 ? 30.354 33.188 15.065 1.00 15.59 120 GLU A C 1
ATOM 795 O O . GLU A 1 98 ? 30.414 32.691 16.186 1.00 16.62 120 GLU A O 1
ATOM 801 N N . TYR A 1 99 ? 31.326 33.925 14.532 1.00 16.18 121 TYR A N 1
ATOM 802 C CA . TYR A 1 99 ? 32.634 34.101 15.132 1.00 16.89 121 TYR A CA 1
ATOM 803 C C . TYR A 1 99 ? 33.086 35.544 15.022 1.00 17.16 121 TYR A C 1
ATOM 804 O O . TYR A 1 99 ? 32.637 36.291 14.143 1.00 18.85 121 TYR A O 1
ATOM 813 N N . PRO A 1 100 ? 34.063 35.926 15.853 1.00 17.48 122 PRO A N 1
ATOM 814 C CA . PRO A 1 100 ? 34.628 37.265 15.775 1.00 18.43 122 PRO A CA 1
ATOM 815 C C . PRO A 1 100 ? 35.671 37.485 14.666 1.00 20.35 122 PRO A C 1
ATOM 816 O O . PRO A 1 100 ? 36.171 38.606 14.522 1.00 23.52 122 PRO A O 1
ATOM 820 N N . ASN A 1 101 ? 36.048 36.435 13.961 1.00 19.17 123 ASN A N 1
ATOM 821 C CA . ASN A 1 101 ? 36.968 36.536 12.851 1.00 19.80 123 ASN A CA 1
ATOM 822 C C . ASN A 1 101 ? 36.389 35.857 11.619 1.00 18.72 123 ASN A C 1
ATOM 823 O O . ASN A 1 101 ? 35.370 35.184 11.670 1.00 18.96 123 ASN A O 1
ATOM 828 N N . GLU A 1 102 ? 37.038 36.076 10.489 1.00 20.02 124 GLU A N 1
ATOM 829 C CA . GLU A 1 102 ? 36.525 35.592 9.210 1.00 19.33 124 GLU A CA 1
ATOM 830 C C . GLU A 1 102 ? 36.908 34.151 8.915 1.00 19.46 124 GLU A C 1
ATOM 831 O O . GLU A 1 102 ? 38.019 33.709 9.230 1.00 21.16 124 GLU A O 1
ATOM 837 N N . PRO A 1 103 ? 36.018 33.399 8.231 1.00 19.89 125 PRO A N 1
ATOM 838 C CA . PRO A 1 103 ? 34.635 33.789 7.850 1.00 21.31 125 PRO A CA 1
ATOM 839 C C . PRO A 1 103 ? 33.755 33.867 9.079 1.00 18.82 125 PRO A C 1
ATOM 840 O O . PRO A 1 103 ? 33.758 32.943 9.920 1.00 19.91 125 PRO A O 1
ATOM 844 N N . SER A 1 104 ? 33.026 34.950 9.203 1.00 18.25 126 SER A N 1
ATOM 845 C CA . SER A 1 104 ? 32.343 35.214 10.433 1.00 17.90 126 SER A CA 1
ATOM 846 C C . SER A 1 104 ? 31.016 34.533 10.651 1.00 17.14 126 SER A C 1
ATOM 847 O O . SER A 1 104 ? 30.522 34.518 11.765 1.00 17.42 126 SER A O 1
ATOM 850 N N . THR A 1 105 ? 30.480 33.960 9.592 1.00 16.70 127 THR A N 1
ATOM 851 C CA . THR A 1 105 ? 29.280 33.165 9.661 1.00 17.02 127 THR A CA 1
ATOM 852 C C . THR A 1 105 ? 29.512 31.874 8.877 1.00 16.80 127 THR A C 1
ATOM 853 O O . THR A 1 105 ? 29.983 31.922 7.734 1.00 18.44 127 THR A O 1
ATOM 857 N N . GLU A 1 106 ? 29.138 30.745 9.459 1.00 15.93 128 GLU A N 1
ATOM 858 C CA A GLU A 1 106 ? 29.103 29.414 8.797 0.50 15.66 128 GLU A CA 1
ATOM 859 C CA B GLU A 1 106 ? 29.019 29.538 8.692 0.50 16.16 128 GLU A CA 1
ATOM 860 C C . GLU A 1 106 ? 27.706 28.859 9.032 1.00 15.04 128 GLU A C 1
ATOM 861 O O . GLU A 1 106 ? 27.236 28.868 10.167 1.00 18.55 128 GLU A O 1
ATOM 872 N N . PHE A 1 107 ? 27.063 28.338 8.011 1.00 14.48 129 PHE A N 1
ATOM 873 C CA . PHE A 1 107 ? 25.813 27.579 8.155 1.00 14.64 129 PHE A CA 1
ATOM 874 C C . PHE A 1 107 ? 26.170 26.106 8.058 1.00 14.47 129 PHE A C 1
ATOM 875 O O . PHE A 1 107 ? 26.807 25.690 7.087 1.00 17.18 129 PHE A O 1
ATOM 883 N N . VAL A 1 108 ? 25.747 25.310 9.039 1.00 14.68 130 VAL A N 1
ATOM 884 C CA . VAL A 1 108 ? 26.133 23.922 9.122 1.00 14.56 130 VAL A CA 1
ATOM 885 C C . VAL A 1 108 ? 24.899 23.060 8.966 1.00 14.72 130 VAL A C 1
ATOM 886 O O . VAL A 1 108 ? 23.979 23.130 9.784 1.00 15.85 130 VAL A O 1
ATOM 890 N N . VAL A 1 109 ? 24.902 22.256 7.921 1.00 14.60 131 VAL A N 1
ATOM 891 C CA . VAL A 1 109 ? 23.835 21.302 7.655 1.00 15.40 131 VAL A CA 1
ATOM 892 C C . VAL A 1 109 ? 24.395 19.906 7.930 1.00 15.83 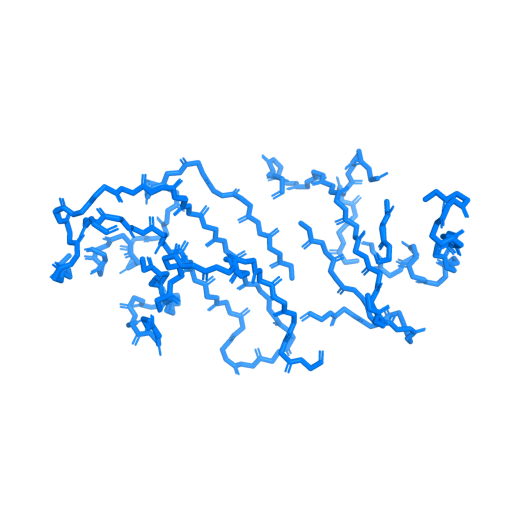131 VAL A C 1
ATOM 893 O O . VAL A 1 109 ? 25.375 19.509 7.297 1.00 16.48 131 VAL A O 1
ATOM 897 N N . THR A 1 110 ? 23.811 19.190 8.896 1.00 17.26 132 THR A N 1
ATOM 898 C CA . THR A 1 110 ? 24.219 17.831 9.210 1.00 18.34 132 THR A CA 1
ATOM 899 C C . THR A 1 110 ? 23.345 16.880 8.435 1.00 17.75 132 THR A C 1
ATOM 900 O O . THR A 1 110 ? 22.125 16.937 8.554 1.00 20.02 132 THR A O 1
ATOM 904 N N . VAL A 1 111 ? 23.968 16.032 7.624 1.00 18.21 133 VAL A N 1
ATOM 905 C CA . VAL A 1 111 ? 23.294 15.092 6.756 1.00 19.70 133 VAL A CA 1
ATOM 906 C C . VAL A 1 111 ? 23.778 13.672 7.043 1.00 21.61 133 VAL A C 1
ATOM 907 O O . VAL A 1 111 ? 24.902 13.460 7.484 1.00 22.42 133 VAL A O 1
ATOM 911 N N . GLU A 1 112 ? 22.914 12.713 6.758 1.00 23.70 134 GLU A N 1
ATOM 912 C CA A GLU A 1 112 ? 23.298 11.320 6.964 0.50 25.97 134 GLU A CA 1
ATOM 913 C CA B GLU A 1 112 ? 23.234 11.305 7.007 0.50 26.74 134 GLU A CA 1
ATOM 914 C C . GLU A 1 112 ? 22.840 10.419 5.826 1.00 27.15 134 GLU A C 1
ATOM 915 O O . GLU A 1 112 ? 21.775 10.596 5.237 1.00 28.81 134 GLU A O 1
ATOM 926 N N . GLN A 1 113 ? 23.707 9.467 5.508 1.00 28.05 135 GLN A N 1
ATOM 927 C CA . GLN A 1 113 ? 23.432 8.404 4.544 1.00 30.40 135 GLN A CA 1
ATOM 928 C C . GLN A 1 113 ? 24.434 7.308 4.917 1.00 32.88 135 GLN A C 1
ATOM 929 O O . GLN A 1 113 ? 25.452 7.132 4.258 1.00 34.26 135 GLN A O 1
ATOM 935 N N . GLY A 1 114 ? 24.165 6.642 6.031 1.00 34.00 136 GLY A N 1
ATOM 936 C CA . GLY A 1 114 ? 25.153 5.741 6.658 1.00 35.06 136 GLY A CA 1
ATOM 937 C C . GLY A 1 114 ? 26.099 6.583 7.497 1.00 34.85 136 GLY A C 1
ATOM 938 O O . GLY A 1 114 ? 25.909 6.707 8.719 1.00 38.26 136 GLY A O 1
ATOM 955 N N . VAL A 1 117 ? 27.697 13.636 8.055 1.00 22.44 139 VAL A N 1
ATOM 956 C CA . VAL A 1 117 ? 28.599 14.656 7.602 1.00 21.15 139 VAL A CA 1
ATOM 957 C C . VAL A 1 117 ? 28.034 16.023 7.956 1.00 18.76 139 VAL A C 1
ATOM 958 O O . VAL A 1 117 ? 26.856 16.284 7.713 1.00 19.56 139 VAL A O 1
ATOM 962 N N . ASP A 1 118 ? 28.891 16.882 8.495 1.00 18.79 140 ASP A N 1
ATOM 963 C CA . ASP A 1 118 ? 28.551 18.295 8.702 1.00 17.21 140 ASP A CA 1
ATOM 964 C C . ASP A 1 118 ? 29.070 19.096 7.529 1.00 17.35 140 ASP A C 1
ATOM 965 O O . ASP A 1 118 ? 30.272 19.106 7.253 1.00 18.64 140 ASP A O 1
ATOM 970 N N . LEU A 1 119 ? 28.165 19.745 6.825 1.00 15.38 141 LEU A N 1
ATOM 971 C CA . LEU A 1 119 ? 28.466 20.581 5.675 1.00 15.19 141 LEU A CA 1
ATOM 972 C C . LEU A 1 119 ? 28.456 22.015 6.146 1.00 13.87 141 LEU A C 1
ATOM 973 O O . LEU A 1 119 ? 27.456 22.513 6.628 1.00 15.67 141 LEU A O 1
ATOM 978 N N . TYR A 1 120 ? 29.602 22.687 5.994 1.00 13.92 142 TYR A N 1
ATOM 979 C CA . TYR A 1 120 ? 29.778 24.072 6.416 1.00 13.78 142 TYR A CA 1
ATOM 980 C C . TYR A 1 120 ? 29.730 24.954 5.184 1.00 13.29 142 TYR A C 1
ATOM 981 O O . TYR A 1 120 ? 30.580 24.825 4.299 1.00 14.67 142 TYR A O 1
ATOM 990 N N . PHE A 1 121 ? 28.762 25.863 5.138 1.00 13.79 143 PHE A N 1
ATOM 991 C CA . PHE A 1 121 ? 28.592 26.799 4.025 1.00 13.48 143 PHE A CA 1
ATOM 992 C C . PHE A 1 121 ? 28.854 28.229 4.462 1.00 13.39 143 PHE A C 1
ATOM 993 O O . PHE A 1 121 ? 28.444 28.653 5.533 1.00 14.78 143 PHE A O 1
ATOM 1001 N N . SER A 1 122 ? 29.475 28.990 3.563 1.00 14.15 144 SER A N 1
ATOM 1002 C CA . SER A 1 122 ? 29.569 30.416 3.720 1.00 14.44 144 SER A CA 1
ATOM 1003 C C . SER A 1 122 ? 28.206 31.050 3.466 1.00 14.88 144 SER A C 1
ATOM 1004 O O . SER A 1 122 ? 27.307 30.445 2.862 1.00 15.66 144 SER A O 1
ATOM 1007 N N . GLU A 1 123 ? 28.064 32.319 3.846 1.00 15.82 145 GLU A N 1
ATOM 1008 C CA A GLU A 1 123 ? 26.843 33.118 3.607 0.50 18.10 145 GLU A CA 1
ATOM 1009 C CA B GLU A 1 123 ? 26.786 32.991 3.648 0.50 16.86 145 GLU A CA 1
ATOM 1010 C C . GLU A 1 123 ? 26.473 33.164 2.148 1.00 18.50 145 GLU A C 1
ATOM 1011 O O . GLU A 1 123 ? 25.303 33.212 1.787 1.00 19.24 145 GLU A O 1
ATOM 1022 N N . GLY A 1 124 ? 27.498 33.186 1.286 1.00 17.15 146 GLY A N 1
ATOM 1023 C CA . GLY A 1 124 ? 27.269 33.222 -0.130 1.00 17.90 146 GLY A CA 1
ATOM 1024 C C . GLY A 1 124 ? 27.021 31.890 -0.798 1.00 17.58 146 GLY A C 1
ATOM 1025 O O . GLY A 1 124 ? 26.917 31.828 -2.017 1.00 19.15 146 GLY A O 1
ATOM 1026 N N . GLY A 1 125 ? 26.966 30.813 -0.034 1.00 16.38 147 GLY A N 1
ATOM 1027 C CA . GLY A 1 125 ? 26.652 29.519 -0.543 1.00 17.00 147 GLY A CA 1
ATOM 1028 C C . GLY A 1 125 ? 27.834 28.690 -0.971 1.00 17.43 147 GLY A C 1
ATOM 1029 O O . GLY A 1 125 ? 27.676 27.687 -1.641 1.00 22.82 147 GLY A O 1
ATOM 1030 N N . GLY A 1 126 ? 29.006 29.044 -0.552 1.00 14.68 148 GLY A N 1
ATOM 1031 C CA . GLY A 1 126 ? 30.172 28.222 -0.853 1.00 14.17 148 GLY A CA 1
ATOM 1032 C C . GLY A 1 126 ? 30.415 27.135 0.182 1.00 14.17 148 GLY A C 1
ATOM 1033 O O . GLY A 1 126 ? 30.203 27.380 1.374 1.00 16.19 148 GLY A O 1
ATOM 1034 N N . LEU A 1 127 ? 30.820 25.954 -0.242 1.00 14.10 149 LEU A N 1
ATOM 1035 C CA . LEU A 1 127 ? 31.097 24.857 0.670 1.00 14.18 149 LEU A CA 1
ATOM 1036 C C . LEU A 1 127 ? 32.504 25.019 1.246 1.00 14.15 149 LEU A C 1
ATOM 1037 O O . LEU A 1 127 ? 33.510 24.901 0.524 1.00 15.95 149 LEU A O 1
ATOM 1042 N N . LEU A 1 128 ? 32.582 25.334 2.530 1.00 14.09 150 LEU A N 1
ATOM 1043 C CA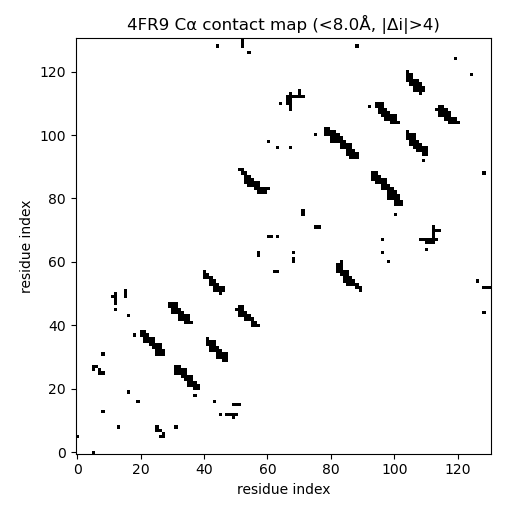 . LEU A 1 128 ? 33.835 25.578 3.230 1.00 14.40 150 LEU A CA 1
ATOM 1044 C C . LEU A 1 128 ? 34.472 24.305 3.799 1.00 15.17 150 LEU A C 1
ATOM 1045 O O . LEU A 1 128 ? 35.710 24.201 3.852 1.00 16.10 150 LEU A O 1
ATOM 1050 N N . HIS A 1 129 ? 33.667 23.371 4.251 1.00 15.46 151 HIS A N 1
ATOM 1051 C CA A HIS A 1 129 ? 34.156 22.148 4.835 0.33 16.66 151 HIS A CA 1
ATOM 1052 C CA B HIS A 1 129 ? 34.152 22.156 4.941 0.67 16.44 151 HIS A CA 1
ATOM 1053 C C . HIS A 1 129 ? 33.100 21.063 4.805 1.00 16.20 151 HIS A C 1
ATOM 1054 O O . HIS A 1 129 ? 31.906 21.329 4.841 1.00 16.21 151 HIS A O 1
ATOM 1067 N N . GLU A 1 130 ? 33.564 19.820 4.753 1.00 18.40 152 GLU A N 1
ATOM 1068 C CA . GLU A 1 130 ? 32.746 18.619 4.868 1.00 19.35 152 GLU A CA 1
ATOM 1069 C C . GLU A 1 130 ? 33.397 17.757 5.937 1.00 21.09 152 GLU A C 1
ATOM 1070 O O . GLU A 1 130 ? 34.486 17.211 5.706 1.00 27.46 152 GLU A O 1
ATOM 1087 N N . ASP A 1 132 ? 33.390 14.656 8.677 1.00 24.79 154 ASP A N 1
ATOM 1088 C CA . ASP A 1 132 ? 32.724 13.423 9.049 1.00 25.98 154 ASP A CA 1
ATOM 1089 C C . ASP A 1 132 ? 32.503 13.430 10.559 1.00 26.53 154 ASP A C 1
ATOM 1090 O O . ASP A 1 132 ? 33.461 13.634 11.339 1.00 29.99 154 ASP A O 1
ATOM 1095 N N . VAL A 1 133 ? 31.260 13.229 10.969 1.00 25.48 155 VAL A N 1
ATOM 1096 C CA . VAL A 1 133 ? 30.867 13.251 12.373 1.00 26.82 155 VAL A CA 1
ATOM 1097 C C . VAL A 1 133 ? 30.112 11.967 12.753 1.00 27.40 155 VAL A C 1
ATOM 1098 O O . VAL A 1 133 ? 29.293 11.958 13.687 1.00 30.39 155 VAL A O 1
ATOM 1102 N N . THR A 1 134 ? 30.351 10.907 11.989 1.00 28.98 156 THR A N 1
ATOM 1103 C CA . THR A 1 134 ? 29.681 9.616 12.240 1.00 30.35 156 THR A CA 1
ATOM 1104 C C . THR A 1 134 ? 29.927 9.120 13.684 1.00 31.74 156 THR A C 1
ATOM 1105 O O . THR A 1 134 ? 29.014 8.619 14.341 1.00 34.64 156 THR A O 1
ATOM 1109 N N . ASN A 1 135 ? 31.145 9.339 14.171 1.00 33.36 157 ASN A N 1
ATOM 1110 C CA . ASN A 1 135 ? 31.542 8.922 15.524 1.00 34.93 157 ASN A CA 1
ATOM 1111 C C . ASN A 1 135 ? 32.165 10.070 16.306 1.00 38.73 157 ASN A C 1
ATOM 1112 O O . ASN A 1 135 ? 32.679 11.031 15.724 1.00 40.02 157 ASN A O 1
ATOM 1117 N N . GLY A 1 136 ? 32.102 9.961 17.633 1.00 40.43 158 GLY A N 1
ATOM 1118 C CA . GLY A 1 136 ? 32.740 10.930 18.527 1.00 42.27 158 GLY A CA 1
ATOM 1119 C C . GLY A 1 136 ? 31.985 12.249 18.593 1.00 43.39 158 GLY A C 1
ATOM 1120 O O . GLY A 1 136 ? 30.782 12.311 18.300 1.00 41.46 158 GLY A O 1
ATOM 1121 N N . ASP A 1 137 ? 32.729 13.294 18.974 1.00 45.67 159 ASP A N 1
ATOM 1122 C CA . ASP A 1 137 ? 32.211 14.662 19.194 1.00 44.66 159 ASP A CA 1
ATOM 1123 C C . ASP A 1 137 ? 31.612 15.238 17.900 1.00 43.04 159 ASP A C 1
ATOM 1124 O O . ASP A 1 137 ? 32.342 15.528 16.951 1.00 45.08 159 ASP A O 1
ATOM 1129 N N . ASP A 1 138 ? 30.282 15.364 17.841 1.00 41.22 160 ASP A N 1
ATOM 1130 C CA . ASP A 1 138 ? 29.616 16.003 16.680 1.00 37.65 160 ASP A CA 1
ATOM 1131 C C . ASP A 1 138 ? 29.279 17.451 17.028 1.00 35.48 160 ASP A C 1
ATOM 1132 O O . ASP A 1 138 ? 28.494 18.111 16.335 1.00 29.99 160 ASP A O 1
ATOM 1137 N N . THR A 1 139 ? 29.880 17.937 18.113 1.00 32.40 161 THR A N 1
ATOM 1138 C CA . THR A 1 139 ? 29.584 19.271 18.642 1.00 32.84 161 THR A CA 1
ATOM 1139 C C . THR A 1 139 ? 30.600 20.334 18.231 1.00 28.21 161 THR A C 1
ATOM 1140 O O . THR A 1 139 ? 31.721 20.024 17.844 1.00 29.66 161 THR A O 1
ATOM 1144 N N . HIS A 1 140 ? 30.185 21.589 18.359 1.00 21.18 162 HIS A N 1
ATOM 1145 C CA . HIS A 1 140 ? 30.948 22.660 17.759 1.00 19.15 162 HIS A CA 1
ATOM 1146 C C . HIS A 1 140 ? 31.634 23.460 18.835 1.00 18.75 162 HIS A C 1
ATOM 1147 O O . HIS A 1 140 ? 30.995 23.873 19.786 1.00 22.16 162 HIS A O 1
ATOM 1154 N N . TRP A 1 141 ? 32.928 23.671 18.666 1.00 18.17 163 TRP A N 1
ATOM 1155 C CA . TRP A 1 141 ? 33.761 24.405 19.593 1.00 17.04 163 TRP A CA 1
ATOM 1156 C C . TRP A 1 141 ? 34.332 25.661 18.951 1.00 16.42 163 TRP A C 1
ATOM 1157 O O . TRP A 1 141 ? 34.440 25.742 17.732 1.00 17.68 163 TRP A O 1
ATOM 1168 N N . PRO A 1 142 ? 34.704 26.646 19.751 1.00 16.10 164 PRO A N 1
ATOM 1169 C CA . PRO A 1 142 ? 35.334 27.810 19.168 1.00 17.03 164 PRO A CA 1
ATOM 1170 C C . PRO A 1 142 ? 36.607 27.518 18.391 1.00 17.38 164 PRO A C 1
ATOM 1171 O O . PRO A 1 142 ? 37.235 26.465 18.552 1.00 18.58 164 PRO A O 1
ATOM 1175 N N . ARG A 1 143 ? 36.987 28.471 17.551 1.00 17.37 165 ARG A N 1
ATOM 1176 C CA . ARG A 1 143 ? 38.234 28.360 16.797 1.00 17.92 165 ARG A CA 1
ATOM 1177 C C . ARG A 1 143 ? 39.492 28.518 17.605 1.00 20.68 165 ARG A C 1
ATOM 1178 O O . ARG A 1 143 ? 40.566 28.099 17.154 1.00 25.34 165 ARG A O 1
ATOM 1186 N N . VAL A 1 144 ? 39.407 29.229 18.709 1.00 21.03 166 VAL A N 1
ATOM 1187 C CA . VAL A 1 144 ? 40.596 29.475 19.551 1.00 25.43 166 VAL A CA 1
ATOM 1188 C C . VAL A 1 144 ? 40.294 29.116 20.986 1.00 26.29 166 VAL A C 1
ATOM 1189 O O . VAL A 1 144 ? 39.121 28.948 21.334 1.00 24.08 166 VAL A O 1
#

Organism: Bacteroides fragilis (strain ATCC 25285 / DSM 2151 / CCUG 4856 / JCM 11019 / LMG 10263 / NCTC 9343 / Onslow / VPI 2553 / EN-2) (NCBI:txid272559)

Nearest PDB structures (foldseek):
  4fr9-assembly1_A  TM=1.002E+00  e=7.088E-21  Bacteroides fragilis NCTC 9343
  3u1w-assembly2_C  TM=8.245E-01  e=2.253E-07  Parabacteroides distasonis ATCC 8503
  1iy9-assembly1_D  TM=3.706E-01  e=5.166E+00  Bacillus subtilis
  6bq2-assembly1_B  TM=3.609E-01  e=6.802E+00  Medicago truncatula

Secondary structure (DSSP, 8-state):
-GGGT--PPPHHH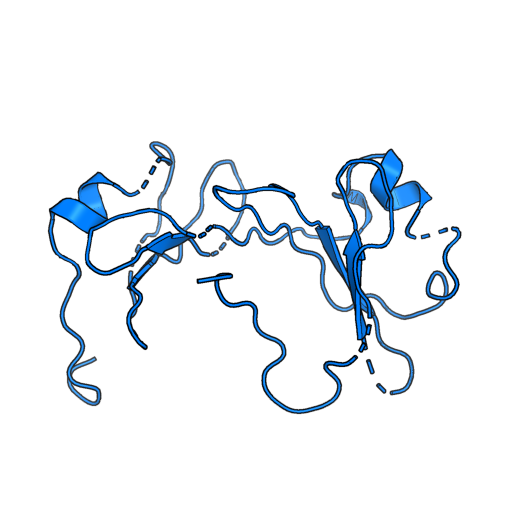HHH---TT-B---B----EEE--BBTTB--EEE-TTS-B--EEEESSGGGS-HHHHHH---TTTTSEEEEEEEEE-SSSS-EEEEEEEE---EEEE-TTS-EEE---SSS--S-----

Radius of gyration: 16.14 Å; Cα contacts (8 Å, |Δi|>4): 267; chains: 1; bounding box: 27×37×49 Å

Sequence (131 aa):
DDDTGYLPPPSQAIQDALLLYPNNATAIWEEQGVYYVADCQADGREEVWFDANANWLTETEELNSINNLPPAVLTAFESSSYNNNNWVVDDDVVIILEYPNEPSTEEFVVTVEEQGVDLYFSEEGGGLLHHEDVTNGDDTHWPRV

B-factor: mean 25.63, std 9.21, range [13.29, 64.12]

Foldseek 3Di:
DVVVPDDDADVLLVVLPVAPQWDPWWDDVQWIWIFTDGPRWTIWIAGNVSDTFDKTFDDDLVPQPPQQSVLCCDPQVPFAWDGWIWAAGPDPVGIWIWTDTDDVWTFTARSNRDTDDIDPNDDDPDDDGPD

CATH classification: 3.10.450.360

Solvent-accessible surface area: 7883 Å² total